Protein AF-A0A0B2SSK8-F1 (afdb_monomer)

Mean predicted aligned error: 6.5 Å

Foldseek 3Di:
DDDPDDDDQDADDDDDDAQDKAKEKEFDQDQAKKKKFKPPFWWFFFDFAADDDDPVCVVVTDPDDTDTDGMDIHHNRRGMTMIITGRNDRDDMFMFIQDPNDTGGDDWDDDPRHTYD

Organism: Glycine soja (NCBI:txid3848)

Sequence (117 aa):
KPLIGSPRTETSVVNGTYKGFMEIMLQNNDTKMHTYHMSGYAFVVVRMDFGDWSENSRGTYNKWDGIARTTAQVYFYLRYVWLLLNTKIIETFMLSKMSNASLEPQFCSYHRSIIFC

Structure (mmCIF, N/CA/C/O backbone):
data_AF-A0A0B2SSK8-F1
#
_entry.id   AF-A0A0B2SSK8-F1
#
loop_
_atom_site.group_PDB
_atom_site.id
_atom_site.type_symbol
_atom_site.label_atom_id
_atom_site.label_alt_id
_atom_site.label_comp_id
_atom_site.label_asym_id
_atom_site.label_entity_id
_atom_site.label_seq_id
_atom_site.pdbx_PDB_ins_code
_atom_site.Cartn_x
_atom_site.Cartn_y
_atom_site.Cartn_z
_atom_site.occupancy
_atom_site.B_iso_or_equiv
_atom_site.auth_seq_id
_atom_site.auth_comp_id
_atom_site.auth_asym_id
_atom_site.auth_atom_id
_atom_site.pdbx_PDB_model_num
ATOM 1 N N . LYS A 1 1 ? -8.567 20.196 3.068 1.00 33.97 1 LYS A N 1
ATOM 2 C CA . LYS A 1 1 ? -7.885 21.431 2.602 1.00 33.97 1 LYS A CA 1
ATOM 3 C C . LYS A 1 1 ? -6.404 21.252 2.916 1.00 33.97 1 LYS A C 1
ATOM 5 O O . LYS A 1 1 ? -6.148 20.865 4.050 1.00 33.97 1 LYS A O 1
ATOM 10 N N . PRO A 1 2 ? -5.470 21.430 1.967 1.00 45.97 2 PRO A N 1
ATOM 11 C CA . PRO A 1 2 ? -4.043 21.346 2.275 1.00 45.97 2 PRO A CA 1
ATOM 12 C C . PRO A 1 2 ? -3.705 22.363 3.366 1.00 45.97 2 PRO A C 1
ATOM 14 O O . PRO A 1 2 ? -4.171 23.503 3.295 1.00 45.97 2 PRO A O 1
ATOM 17 N N . LEU A 1 3 ? -2.959 21.947 4.386 1.00 60.03 3 LEU A N 1
ATOM 18 C CA . LEU A 1 3 ? -2.454 22.874 5.393 1.00 60.03 3 LEU A CA 1
ATOM 19 C C . LEU A 1 3 ? -1.388 23.749 4.722 1.00 60.03 3 LEU A C 1
ATOM 21 O O . LEU A 1 3 ? -0.472 23.235 4.084 1.00 60.03 3 LEU A O 1
ATOM 25 N N . ILE A 1 4 ? -1.532 25.070 4.817 1.00 49.94 4 ILE A N 1
ATOM 26 C CA . ILE A 1 4 ? -0.525 26.011 4.320 1.00 49.94 4 ILE A CA 1
ATOM 27 C C . ILE A 1 4 ? 0.608 26.023 5.351 1.00 49.94 4 ILE A C 1
ATOM 29 O O . ILE A 1 4 ? 0.439 26.555 6.446 1.00 49.94 4 ILE A O 1
ATOM 33 N N . GLY A 1 5 ? 1.739 25.392 5.033 1.00 64.50 5 GLY A N 1
ATOM 34 C CA . GLY A 1 5 ? 2.905 25.335 5.915 1.00 64.50 5 GLY A CA 1
ATOM 35 C C . GLY A 1 5 ? 3.919 24.264 5.515 1.00 64.50 5 GLY A C 1
ATOM 36 O O . GLY A 1 5 ? 3.680 23.477 4.601 1.00 64.50 5 GLY A O 1
ATOM 37 N N . SER A 1 6 ? 5.060 24.239 6.212 1.00 52.06 6 SER A N 1
ATOM 38 C CA . SER A 1 6 ? 6.037 23.146 6.100 1.00 52.06 6 SER A CA 1
ATOM 39 C C . SER A 1 6 ? 5.354 21.804 6.395 1.00 52.06 6 SER A C 1
ATOM 41 O O . SER A 1 6 ? 4.529 21.772 7.312 1.00 52.06 6 SER A O 1
ATOM 43 N N . PRO A 1 7 ? 5.695 20.707 5.690 1.00 55.91 7 PRO A N 1
ATOM 44 C CA . PRO A 1 7 ? 5.210 19.372 6.028 1.00 55.91 7 PRO A CA 1
ATOM 45 C C . PRO A 1 7 ? 5.419 19.089 7.520 1.00 55.91 7 PRO A C 1
ATOM 47 O O . PRO A 1 7 ? 6.508 19.325 8.047 1.00 55.91 7 PRO A O 1
ATOM 50 N N . ARG A 1 8 ? 4.365 18.637 8.205 1.00 56.75 8 ARG A N 1
ATOM 51 C CA . ARG A 1 8 ? 4.393 18.285 9.629 1.00 56.75 8 ARG A CA 1
ATOM 52 C C . ARG A 1 8 ? 4.071 16.814 9.801 1.00 56.75 8 ARG A C 1
ATOM 54 O O . ARG A 1 8 ? 3.175 16.298 9.138 1.00 56.75 8 ARG A O 1
ATOM 61 N N . THR A 1 9 ? 4.767 16.174 10.733 1.00 60.62 9 THR A N 1
ATOM 62 C CA . THR A 1 9 ? 4.468 14.809 11.162 1.00 60.62 9 THR A CA 1
ATOM 63 C C . THR A 1 9 ? 3.271 14.818 12.128 1.00 60.62 9 THR A C 1
ATOM 65 O O . THR A 1 9 ? 3.435 14.816 13.340 1.00 60.62 9 THR A O 1
ATOM 68 N N . GLU A 1 10 ? 2.055 14.890 11.592 1.00 62.16 10 GLU A N 1
ATOM 69 C CA . GLU A 1 10 ? 0.772 14.670 12.280 1.00 62.16 10 GLU A CA 1
ATOM 70 C C . GLU A 1 10 ? 0.128 13.271 12.014 1.00 62.16 10 GLU A C 1
ATOM 72 O O . GLU A 1 10 ? 0.798 12.273 11.780 1.00 62.16 10 GLU A O 1
ATOM 77 N N . THR A 1 11 ? -1.190 13.114 12.098 1.00 66.50 11 THR A N 1
ATOM 78 C CA . THR A 1 11 ? -1.881 11.867 11.710 1.00 66.50 11 THR A CA 1
ATOM 79 C C . THR A 1 11 ? -2.986 12.231 10.737 1.00 66.50 11 THR A C 1
ATOM 81 O O . THR A 1 11 ? -3.792 13.113 11.029 1.00 66.50 11 THR A O 1
ATOM 84 N N . SER A 1 12 ? -3.010 11.595 9.563 1.00 68.12 12 SER A N 1
ATOM 85 C CA . SER A 1 12 ? -4.067 11.847 8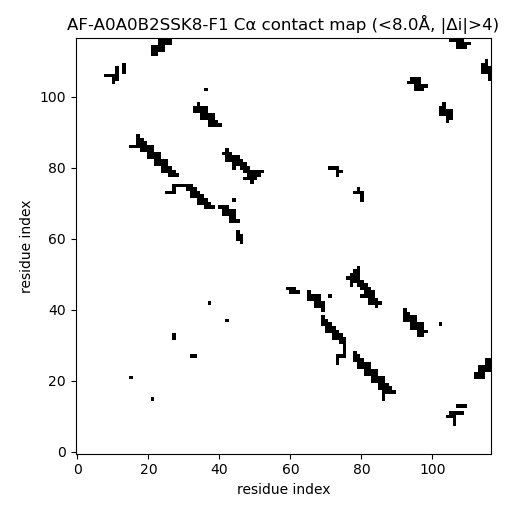.582 1.00 68.12 12 SER A CA 1
ATOM 86 C C . SER A 1 12 ? -5.318 11.052 8.941 1.00 68.12 12 SER A C 1
ATOM 88 O O . SER A 1 12 ? -5.257 9.835 9.102 1.00 68.12 12 SER A O 1
ATOM 90 N N . VAL A 1 13 ? -6.454 11.741 9.053 1.00 73.94 13 VAL A N 1
ATOM 91 C CA . VAL A 1 13 ? -7.767 11.122 9.262 1.00 73.94 13 VAL A CA 1
ATOM 92 C C . VAL A 1 13 ? -8.568 11.265 7.975 1.00 73.94 13 VAL A C 1
ATOM 94 O O . VAL A 1 13 ? -8.839 12.378 7.519 1.00 73.94 13 VAL A O 1
ATOM 97 N N . VAL A 1 14 ? -8.943 10.131 7.383 1.00 75.38 14 VAL A N 1
ATOM 98 C CA . VAL A 1 14 ? -9.730 10.074 6.149 1.00 75.38 14 VAL A CA 1
ATOM 99 C C . VAL A 1 14 ? -11.081 9.437 6.449 1.00 75.38 14 VAL A C 1
ATOM 101 O O . VAL A 1 14 ? -11.149 8.319 6.953 1.00 75.38 14 VAL A O 1
ATOM 104 N N . ASN A 1 15 ? -12.161 10.145 6.120 1.00 75.06 15 ASN A N 1
ATOM 105 C CA . ASN A 1 15 ? -13.515 9.620 6.275 1.00 75.06 15 ASN A CA 1
ATOM 106 C C . ASN A 1 15 ? -13.809 8.586 5.179 1.00 75.06 15 ASN A C 1
ATOM 108 O O . ASN A 1 15 ? -13.635 8.875 3.995 1.00 75.06 15 ASN A O 1
ATOM 112 N N . GLY A 1 16 ? -14.290 7.407 5.573 1.00 72.44 16 GLY A N 1
ATOM 113 C CA . GLY A 1 16 ? -14.729 6.349 4.662 1.00 72.44 16 GLY A CA 1
ATOM 114 C C . GLY A 1 16 ? -16.252 6.222 4.596 1.00 72.44 16 GLY A C 1
ATOM 115 O O . GLY A 1 16 ? -16.968 6.603 5.521 1.00 72.44 16 GLY A O 1
ATOM 116 N N . THR A 1 17 ? -16.762 5.653 3.504 1.00 76.75 17 THR A N 1
ATOM 117 C CA . THR A 1 17 ? -18.177 5.268 3.387 1.00 76.75 17 THR A CA 1
ATOM 118 C C . THR A 1 17 ? -18.378 3.864 3.952 1.00 76.75 17 THR A C 1
ATOM 120 O O . THR A 1 17 ? -17.603 2.966 3.635 1.00 76.75 17 THR A O 1
ATOM 123 N N . TYR A 1 18 ? -19.409 3.644 4.770 1.00 79.31 18 TYR A N 1
ATOM 124 C CA . TYR A 1 18 ? -19.735 2.315 5.304 1.00 79.31 18 TYR A CA 1
ATOM 125 C C . TYR A 1 18 ? -20.122 1.330 4.189 1.00 79.31 18 TYR A C 1
ATOM 127 O O . TYR A 1 18 ? -20.881 1.686 3.289 1.00 79.31 18 TYR A O 1
ATOM 135 N N . LYS A 1 19 ? -19.624 0.087 4.268 1.00 79.62 19 LYS A N 1
ATOM 136 C CA . LYS A 1 19 ? -19.782 -0.977 3.255 1.00 79.62 19 LYS A CA 1
ATOM 137 C C . LYS A 1 19 ? -19.349 -0.550 1.846 1.00 79.62 19 LYS A C 1
ATOM 139 O O . LYS A 1 19 ? -19.927 -0.984 0.852 1.00 79.62 19 LYS A O 1
ATOM 144 N N . GLY A 1 20 ? -18.337 0.304 1.773 1.00 82.25 20 GLY A N 1
ATOM 145 C CA . GLY A 1 20 ? -17.731 0.759 0.532 1.00 82.25 20 GLY A CA 1
ATOM 146 C C . GLY A 1 20 ? -16.400 0.073 0.239 1.00 82.25 20 GLY A C 1
ATOM 147 O O . GLY A 1 20 ? -15.938 -0.823 0.952 1.00 82.25 20 GLY A O 1
ATOM 148 N N . PHE A 1 21 ? -15.767 0.548 -0.826 1.00 83.88 21 PHE A N 1
ATOM 149 C CA . PHE A 1 21 ? -14.368 0.276 -1.109 1.00 83.88 21 PHE A CA 1
ATOM 150 C C . PHE A 1 21 ? -13.601 1.590 -1.101 1.00 83.88 21 PHE A C 1
ATOM 152 O O . PHE A 1 21 ? -14.074 2.590 -1.640 1.00 83.88 21 PHE A O 1
ATOM 159 N N . MET A 1 22 ? -12.422 1.576 -0.492 1.00 86.81 22 MET A N 1
ATOM 160 C CA . MET A 1 22 ? -11.469 2.673 -0.577 1.00 86.81 22 MET A CA 1
ATOM 161 C C . MET A 1 22 ? -10.248 2.212 -1.348 1.00 86.81 22 MET A C 1
ATOM 163 O O . MET A 1 22 ? -9.681 1.152 -1.074 1.00 86.81 22 MET A O 1
ATOM 167 N N . GLU A 1 23 ? -9.856 3.032 -2.309 1.00 89.25 23 GLU A N 1
ATOM 168 C CA . GLU A 1 23 ? -8.652 2.839 -3.099 1.00 89.25 23 GLU A CA 1
ATOM 169 C C . GLU A 1 23 ? -7.513 3.578 -2.402 1.00 89.25 23 GLU A C 1
ATOM 171 O O . GLU A 1 23 ? -7.608 4.781 -2.151 1.00 89.25 23 GLU A O 1
ATOM 176 N N . ILE A 1 24 ? -6.456 2.850 -2.057 1.00 90.31 24 ILE A N 1
ATOM 177 C CA . ILE A 1 24 ? -5.257 3.399 -1.429 1.00 90.31 24 ILE A CA 1
ATOM 178 C C . ILE A 1 24 ? -4.084 3.146 -2.370 1.00 90.31 24 ILE A C 1
ATOM 180 O O . ILE A 1 24 ? -3.805 2.006 -2.741 1.00 90.31 24 ILE A O 1
ATOM 184 N N . MET A 1 25 ? -3.386 4.211 -2.738 1.00 91.50 25 MET A N 1
ATOM 185 C CA . MET A 1 25 ? -2.153 4.154 -3.502 1.00 91.50 25 MET A CA 1
ATOM 186 C C . MET A 1 25 ? -0.985 4.411 -2.563 1.00 91.50 25 MET A C 1
ATOM 188 O O . MET A 1 25 ? -0.972 5.431 -1.886 1.00 91.50 25 MET A O 1
ATOM 192 N N . LEU A 1 26 ? -0.028 3.488 -2.533 1.00 92.12 26 LEU A N 1
ATOM 193 C CA . LEU A 1 26 ? 1.235 3.646 -1.821 1.00 92.12 26 LEU A CA 1
ATOM 194 C C . LEU A 1 26 ? 2.329 3.928 -2.844 1.00 92.12 26 LEU A C 1
ATOM 196 O O . LEU A 1 26 ? 2.636 3.053 -3.655 1.00 92.12 26 LEU A O 1
ATOM 200 N N . GLN A 1 27 ? 2.916 5.117 -2.809 1.00 89.56 27 GLN A N 1
ATOM 201 C CA . GLN A 1 27 ? 3.991 5.527 -3.701 1.00 89.56 27 GLN A CA 1
ATOM 202 C C . GLN A 1 27 ? 5.334 5.543 -2.970 1.00 89.56 27 GLN A C 1
ATOM 204 O O . GLN A 1 27 ? 5.479 6.068 -1.868 1.00 89.56 27 GLN A O 1
ATOM 209 N N . ASN A 1 28 ? 6.354 4.990 -3.618 1.00 89.31 28 ASN A N 1
ATOM 210 C CA . ASN A 1 28 ? 7.725 5.019 -3.144 1.00 89.31 28 ASN A CA 1
ATOM 211 C C . ASN A 1 28 ? 8.617 5.764 -4.144 1.00 89.31 28 ASN A C 1
ATOM 213 O O . ASN A 1 28 ? 8.890 5.281 -5.243 1.00 89.31 28 ASN A O 1
ATOM 217 N N . ASN A 1 29 ? 9.087 6.943 -3.734 1.00 86.44 29 ASN A N 1
ATOM 218 C CA . ASN A 1 29 ? 10.046 7.750 -4.491 1.00 86.44 29 ASN A CA 1
ATOM 219 C C . ASN A 1 29 ? 11.481 7.646 -3.948 1.00 86.44 29 ASN A C 1
ATOM 221 O O . ASN A 1 29 ? 12.372 8.311 -4.473 1.00 86.44 29 ASN A O 1
ATOM 225 N N . ASP A 1 30 ? 11.703 6.830 -2.917 1.00 87.38 30 ASP A N 1
ATOM 226 C CA . ASP A 1 30 ? 13.010 6.574 -2.322 1.00 87.38 30 ASP A CA 1
ATOM 227 C C . ASP A 1 30 ? 13.652 5.323 -2.939 1.00 87.38 30 ASP A C 1
ATOM 229 O O . AS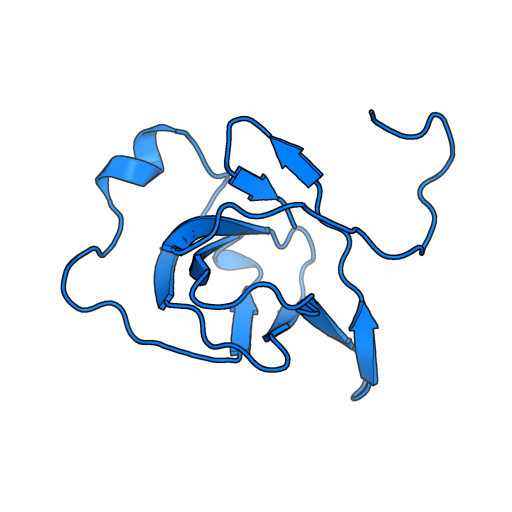P A 1 30 ? 12.984 4.418 -3.423 1.00 87.38 30 ASP A O 1
ATOM 233 N N . THR A 1 31 ? 14.973 5.245 -2.870 1.00 88.81 31 THR A N 1
ATOM 234 C CA . THR A 1 31 ? 15.811 4.146 -3.372 1.00 88.81 31 THR A CA 1
ATOM 235 C C . THR A 1 31 ? 15.667 2.837 -2.590 1.00 88.81 31 THR A C 1
ATOM 237 O O . THR A 1 31 ? 16.111 1.783 -3.050 1.00 88.81 31 THR A O 1
ATOM 240 N N . LYS A 1 32 ? 15.052 2.877 -1.404 1.00 89.81 32 LYS A N 1
ATOM 241 C CA . LYS A 1 32 ? 14.881 1.724 -0.511 1.00 89.81 32 LYS A CA 1
ATOM 242 C C . LYS A 1 32 ? 13.448 1.220 -0.535 1.00 89.81 32 LYS A C 1
ATOM 244 O O . LYS A 1 32 ? 12.510 1.985 -0.707 1.00 89.81 32 LYS A O 1
ATOM 249 N N . MET A 1 33 ? 13.266 -0.077 -0.298 1.00 91.50 33 MET A N 1
ATOM 250 C CA . MET A 1 33 ? 11.935 -0.657 -0.122 1.00 91.50 33 MET A CA 1
ATOM 251 C C . MET A 1 33 ? 11.243 -0.050 1.106 1.00 91.50 33 MET A C 1
ATOM 253 O O . MET A 1 33 ? 11.849 0.099 2.169 1.00 91.50 33 MET A O 1
ATOM 257 N N . HIS A 1 34 ? 9.956 0.248 0.976 1.00 92.00 34 HIS A N 1
ATOM 258 C CA . HIS A 1 34 ? 9.105 0.638 2.094 1.00 92.00 34 HIS A CA 1
ATOM 259 C C . HIS A 1 34 ? 8.108 -0.471 2.407 1.00 92.00 34 HIS A C 1
ATOM 261 O O . HIS A 1 34 ? 7.555 -1.083 1.497 1.00 92.00 34 HIS A O 1
ATOM 267 N N . THR A 1 35 ? 7.890 -0.738 3.693 1.00 93.69 35 THR A N 1
ATOM 268 C CA . THR A 1 35 ? 6.894 -1.712 4.154 1.00 93.69 35 THR A CA 1
ATOM 269 C C . THR A 1 35 ? 5.792 -0.965 4.878 1.00 93.69 35 THR A C 1
ATOM 271 O O . THR A 1 35 ? 6.082 -0.147 5.744 1.00 93.69 35 THR A O 1
ATOM 274 N N . TYR A 1 36 ? 4.545 -1.254 4.538 1.00 93.88 36 TYR A N 1
ATOM 275 C CA . TYR A 1 36 ? 3.370 -0.656 5.152 1.00 93.88 36 TYR A CA 1
ATOM 276 C C . TYR A 1 36 ? 2.537 -1.739 5.823 1.00 93.88 36 TYR A C 1
ATOM 278 O O . TYR A 1 36 ? 2.406 -2.841 5.285 1.00 93.88 36 TYR A O 1
ATOM 286 N N . HIS A 1 37 ? 1.982 -1.424 6.988 1.00 92.81 37 HIS A N 1
ATOM 287 C CA . HIS A 1 37 ? 1.119 -2.296 7.770 1.00 92.81 37 HIS A CA 1
ATOM 288 C C . HIS A 1 37 ? -0.216 -1.611 8.048 1.00 92.81 37 HIS A C 1
ATOM 290 O O . HIS A 1 37 ? -0.255 -0.427 8.388 1.00 92.81 37 HIS A O 1
ATOM 296 N N . MET A 1 38 ? -1.300 -2.366 7.907 1.00 90.44 38 MET A N 1
ATOM 297 C CA . MET A 1 38 ? -2.646 -1.924 8.237 1.00 90.44 38 MET A CA 1
ATOM 298 C C . MET A 1 38 ? -3.110 -2.605 9.522 1.00 90.44 38 MET A C 1
ATOM 300 O O . MET A 1 38 ? -3.304 -3.820 9.560 1.00 90.44 38 MET A O 1
ATOM 304 N N . SER A 1 39 ? -3.302 -1.812 10.573 1.00 87.62 39 SER A N 1
ATOM 305 C CA . SER A 1 39 ? -3.735 -2.311 11.878 1.00 87.62 39 SER A CA 1
ATOM 306 C C . SER A 1 39 ? -5.242 -2.572 11.891 1.00 87.62 39 SER A C 1
ATOM 308 O O . SER A 1 39 ? -6.032 -1.688 11.562 1.00 87.62 39 SER A O 1
ATOM 310 N N . GLY A 1 40 ? -5.644 -3.782 12.290 1.00 86.12 40 GLY A N 1
ATOM 311 C CA . GLY A 1 40 ? -7.052 -4.169 12.476 1.00 86.12 40 GLY A CA 1
ATOM 312 C C . GLY A 1 40 ? -7.829 -4.492 11.194 1.00 86.12 40 GLY A C 1
ATOM 313 O O . GLY A 1 40 ? -8.970 -4.936 11.278 1.00 86.12 40 GLY A O 1
ATOM 314 N N . TYR A 1 41 ? -7.223 -4.320 10.015 1.00 87.19 41 TYR A N 1
ATOM 315 C CA . TYR A 1 41 ? -7.860 -4.580 8.724 1.00 87.19 41 TYR A CA 1
ATOM 316 C C . TYR A 1 41 ? -6.910 -5.274 7.754 1.00 87.19 41 TYR A C 1
ATOM 318 O O . TYR A 1 41 ? -5.692 -5.124 7.821 1.00 87.19 41 TYR A O 1
ATOM 326 N N . ALA A 1 42 ? -7.498 -6.003 6.809 1.00 90.19 42 ALA A N 1
ATOM 327 C CA . ALA A 1 42 ? -6.804 -6.489 5.631 1.00 90.19 42 ALA A CA 1
ATOM 328 C C . ALA A 1 42 ? -7.275 -5.715 4.397 1.00 90.19 42 ALA A C 1
ATOM 330 O O . ALA A 1 42 ? -8.447 -5.357 4.270 1.00 90.19 42 ALA A O 1
ATOM 331 N N . PHE A 1 43 ? -6.358 -5.507 3.467 1.00 91.75 43 PHE A N 1
ATOM 332 C CA . PHE A 1 43 ? -6.607 -4.926 2.159 1.00 91.75 43 PHE A CA 1
ATOM 333 C C . PHE A 1 43 ? -6.294 -5.949 1.075 1.00 91.75 43 PHE A C 1
ATOM 335 O O . PHE A 1 43 ? -5.524 -6.884 1.279 1.00 91.75 43 PHE A O 1
ATOM 342 N N . VAL A 1 44 ? -6.856 -5.754 -0.107 1.00 93.25 44 VAL A N 1
ATOM 343 C CA . VAL A 1 44 ? -6.558 -6.565 -1.284 1.00 93.25 44 VAL A CA 1
ATOM 344 C C . VAL A 1 44 ? -5.542 -5.827 -2.144 1.00 93.25 44 VAL A C 1
ATOM 346 O O . VAL A 1 44 ? -5.760 -4.672 -2.500 1.00 93.25 44 VAL A O 1
ATOM 349 N N . VAL A 1 45 ? -4.428 -6.473 -2.487 1.00 93.69 45 VAL A N 1
ATOM 350 C CA . VAL A 1 45 ? -3.479 -5.906 -3.458 1.00 93.69 45 VAL A CA 1
ATOM 351 C C . VAL A 1 45 ? -4.051 -6.115 -4.856 1.00 93.69 45 VAL A C 1
ATOM 353 O O . VAL A 1 45 ? -4.188 -7.256 -5.292 1.00 93.69 45 VAL A O 1
ATOM 356 N N . VAL A 1 46 ? -4.376 -5.029 -5.560 1.00 93.81 46 VAL A N 1
ATOM 357 C CA . VAL A 1 46 ? -4.999 -5.112 -6.894 1.00 93.81 46 VAL A CA 1
ATOM 358 C C . VAL A 1 46 ? -4.018 -4.856 -8.034 1.00 93.81 46 VAL A C 1
ATOM 360 O O . VAL A 1 46 ? -4.261 -5.299 -9.157 1.00 93.81 46 VAL A O 1
ATOM 363 N N . ARG A 1 47 ? -2.904 -4.161 -7.768 1.00 91.62 47 ARG A N 1
ATOM 364 C CA . ARG A 1 47 ? -1.834 -3.914 -8.747 1.00 91.62 47 ARG A CA 1
ATOM 365 C C . ARG A 1 47 ? -0.534 -3.500 -8.060 1.00 91.62 47 ARG A C 1
ATOM 367 O O . ARG A 1 47 ? -0.554 -2.800 -7.051 1.00 91.62 47 ARG A O 1
ATOM 374 N N . MET A 1 48 ? 0.586 -3.886 -8.657 1.00 91.12 48 MET A N 1
ATOM 375 C CA . MET A 1 48 ? 1.907 -3.298 -8.434 1.00 91.12 48 MET A CA 1
ATOM 376 C C . MET A 1 48 ? 2.517 -3.079 -9.813 1.00 91.12 48 MET A C 1
ATOM 378 O O . MET A 1 48 ? 2.420 -3.988 -10.640 1.00 91.12 48 MET A O 1
ATOM 382 N N . ASP A 1 49 ? 3.063 -1.901 -10.101 1.00 90.81 49 ASP A N 1
ATOM 383 C CA . ASP A 1 49 ? 3.541 -1.616 -11.455 1.00 90.81 49 ASP A CA 1
ATOM 384 C C . ASP A 1 49 ? 4.481 -0.425 -11.525 1.00 90.81 49 ASP A C 1
ATOM 386 O O . ASP A 1 49 ? 4.281 0.537 -10.802 1.00 90.81 49 ASP A O 1
ATOM 390 N N . PHE A 1 50 ? 5.422 -0.475 -12.461 1.00 89.00 50 PHE A N 1
ATOM 391 C CA . PHE A 1 50 ? 6.463 0.521 -12.676 1.00 89.00 50 PHE A CA 1
ATOM 392 C C . PHE A 1 50 ? 5.908 1.882 -13.130 1.00 89.00 50 PHE A C 1
ATOM 394 O O . PHE A 1 50 ? 4.860 1.981 -13.769 1.00 89.00 50 PHE A O 1
ATOM 401 N N . GLY A 1 51 ? 6.697 2.934 -12.893 1.00 84.62 51 GLY A N 1
ATOM 402 C CA . GLY A 1 51 ? 6.379 4.294 -13.335 1.00 84.62 51 GLY A CA 1
ATOM 403 C C . GLY A 1 51 ? 5.370 4.997 -12.431 1.00 84.62 51 GLY A C 1
ATOM 404 O O . GLY A 1 51 ? 5.161 4.599 -11.289 1.00 84.62 51 GLY A O 1
ATOM 405 N N . ASP A 1 52 ? 4.782 6.082 -12.924 1.00 83.44 52 ASP A N 1
ATOM 406 C CA . ASP A 1 52 ? 3.790 6.840 -12.167 1.00 83.44 52 ASP A CA 1
ATOM 407 C C . ASP A 1 52 ? 2.381 6.343 -12.483 1.00 83.44 52 ASP A C 1
ATOM 409 O O . ASP A 1 52 ? 2.047 6.006 -13.624 1.00 83.44 52 ASP A O 1
ATOM 413 N N . TRP A 1 53 ? 1.532 6.311 -11.460 1.00 84.81 53 TRP A N 1
ATOM 414 C CA . TRP A 1 53 ? 0.138 5.943 -11.644 1.00 84.81 53 TRP A CA 1
ATOM 415 C C . TRP A 1 53 ? -0.579 6.944 -12.558 1.00 84.81 53 TRP A C 1
ATOM 417 O O . TRP A 1 53 ? -0.462 8.161 -12.408 1.00 84.81 53 TRP A O 1
ATOM 427 N N . SER A 1 54 ? -1.386 6.413 -13.474 1.00 85.88 54 SER A N 1
ATOM 428 C CA . SER A 1 54 ? -2.338 7.184 -14.276 1.00 85.88 54 SER A CA 1
ATOM 429 C C . SER A 1 54 ? -3.735 6.573 -14.203 1.00 85.88 54 SER A C 1
ATOM 431 O O . SER A 1 54 ? -3.885 5.384 -13.919 1.00 85.88 54 SER A O 1
ATOM 433 N N . GLU A 1 55 ? -4.759 7.358 -14.536 1.00 84.25 55 GLU A N 1
ATOM 434 C CA . GLU A 1 55 ? -6.165 6.925 -14.577 1.00 84.25 55 GLU A CA 1
ATOM 435 C C . GLU A 1 55 ? -6.370 5.639 -15.410 1.00 84.25 55 GLU A C 1
ATOM 437 O O . GLU A 1 55 ? -7.137 4.753 -15.031 1.00 84.25 55 GLU A O 1
ATOM 442 N N . ASN A 1 56 ? -5.598 5.475 -16.491 1.00 87.62 56 ASN A N 1
ATOM 443 C CA . ASN A 1 56 ? -5.632 4.298 -17.367 1.00 87.62 56 ASN A CA 1
ATOM 444 C C . ASN A 1 56 ? -5.252 2.991 -16.644 1.00 87.62 56 ASN A C 1
ATOM 446 O O . ASN A 1 56 ? -5.696 1.911 -17.039 1.00 87.62 56 ASN A O 1
ATOM 450 N N . SER A 1 57 ? -4.484 3.074 -15.554 1.00 85.56 57 SER A N 1
ATOM 451 C CA . SER A 1 57 ? -4.047 1.911 -14.767 1.00 85.56 57 SER A CA 1
ATOM 452 C C . SER A 1 57 ? -5.235 1.155 -14.162 1.00 85.56 57 SER A C 1
ATOM 454 O O . SER A 1 57 ? -5.156 -0.064 -13.992 1.00 85.56 57 SER A O 1
ATOM 456 N N . ARG A 1 58 ? -6.370 1.837 -13.925 1.00 85.81 58 ARG A N 1
ATOM 457 C CA . ARG A 1 58 ? -7.611 1.241 -13.393 1.00 85.81 58 ARG A CA 1
ATOM 458 C C . ARG A 1 58 ? -8.184 0.120 -14.257 1.00 85.81 58 ARG A C 1
ATOM 460 O O . ARG A 1 58 ? -8.842 -0.786 -13.739 1.00 85.81 58 ARG A O 1
ATOM 467 N N . GLY A 1 59 ? -7.922 0.148 -15.564 1.00 86.62 59 GLY A N 1
ATOM 468 C CA . GLY A 1 59 ? -8.337 -0.909 -16.489 1.00 86.62 59 GLY A CA 1
ATOM 469 C C . GLY A 1 59 ? -7.615 -2.241 -16.264 1.00 86.62 59 GLY A C 1
ATOM 470 O O . GLY A 1 59 ? -8.084 -3.275 -16.724 1.00 86.62 59 GLY A O 1
ATOM 471 N N . THR A 1 60 ? -6.497 -2.227 -15.535 1.00 87.94 60 THR A N 1
ATOM 472 C CA . THR A 1 60 ? -5.568 -3.361 -15.426 1.00 87.94 60 THR A CA 1
ATOM 473 C C . THR A 1 60 ? -5.506 -3.984 -14.029 1.00 87.94 60 THR A C 1
ATOM 475 O O . THR A 1 60 ? -4.626 -4.799 -13.740 1.00 87.94 60 THR A O 1
ATOM 478 N N . TYR A 1 61 ? -6.420 -3.585 -13.144 1.00 90.31 61 TYR A N 1
ATOM 479 C CA . TYR A 1 61 ? -6.493 -4.110 -11.785 1.00 90.31 61 TYR A CA 1
ATOM 480 C C . TYR A 1 61 ? -6.993 -5.537 -11.750 1.00 90.31 61 TYR A C 1
ATOM 482 O O . TYR A 1 61 ? -7.944 -5.903 -12.444 1.00 90.31 61 TYR A O 1
ATOM 490 N N . ASN A 1 62 ? -6.397 -6.311 -10.852 1.00 89.62 62 ASN A N 1
ATOM 491 C CA .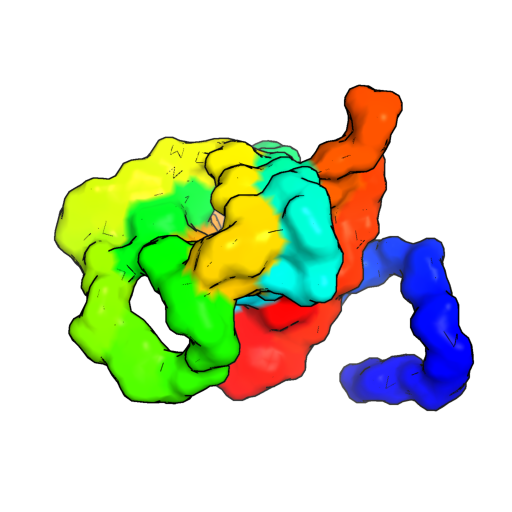 ASN A 1 62 ? -6.935 -7.597 -10.486 1.00 89.62 62 ASN A CA 1
ATOM 492 C C . ASN A 1 62 ? -8.217 -7.409 -9.658 1.00 89.62 62 ASN A C 1
ATOM 494 O O . ASN A 1 62 ? -8.172 -6.951 -8.516 1.00 89.62 62 ASN A O 1
ATOM 498 N N . LYS A 1 63 ? -9.358 -7.763 -10.255 1.00 85.25 63 LYS A N 1
ATOM 499 C CA . LYS A 1 63 ? -10.695 -7.676 -9.645 1.00 85.25 63 LYS A CA 1
ATOM 500 C C . LYS A 1 63 ? -11.280 -9.040 -9.268 1.00 85.25 63 LYS A C 1
ATOM 502 O O . LYS A 1 63 ? -12.374 -9.076 -8.714 1.00 85.25 63 LYS A O 1
ATOM 507 N N . TRP A 1 64 ? -10.596 -10.135 -9.596 1.00 85.62 64 TRP A N 1
ATOM 508 C CA . TRP A 1 64 ? -11.170 -11.481 -9.534 1.00 85.62 64 TRP A CA 1
ATOM 509 C C . TRP A 1 64 ? -10.554 -12.331 -8.429 1.00 85.62 64 TRP A C 1
ATOM 511 O O . TRP A 1 64 ? -11.287 -12.905 -7.630 1.00 85.62 64 TRP A O 1
ATOM 521 N N . ASP A 1 65 ? -9.226 -12.379 -8.348 1.00 89.38 65 ASP A N 1
ATOM 522 C CA . ASP A 1 65 ? -8.488 -13.270 -7.446 1.00 89.38 65 ASP A CA 1
ATOM 523 C C . ASP A 1 65 ? -7.467 -12.514 -6.581 1.00 89.38 65 ASP A C 1
ATOM 525 O O . ASP A 1 65 ? -6.434 -13.043 -6.168 1.00 89.38 65 ASP A O 1
ATOM 529 N N . GLY A 1 66 ? -7.771 -11.252 -6.271 1.00 86.19 66 GLY A N 1
ATOM 530 C CA . GLY A 1 66 ? -6.953 -10.437 -5.383 1.00 86.19 66 GLY A CA 1
ATOM 531 C C . GLY A 1 66 ? -6.818 -11.058 -3.985 1.00 86.19 66 GLY A C 1
ATOM 532 O O . GLY A 1 66 ? -7.801 -11.434 -3.346 1.00 86.19 66 GLY A O 1
ATOM 533 N N . ILE A 1 67 ? -5.586 -11.116 -3.478 1.00 88.69 67 ILE A N 1
ATOM 534 C CA . ILE A 1 67 ? -5.272 -11.709 -2.172 1.00 88.69 67 ILE A CA 1
ATOM 535 C C . ILE A 1 67 ? -5.347 -10.640 -1.079 1.00 88.69 67 ILE A C 1
ATOM 537 O O . ILE A 1 67 ? -4.699 -9.593 -1.176 1.00 88.69 67 ILE A O 1
ATOM 541 N N . ALA A 1 68 ? -6.093 -10.934 -0.011 1.00 91.94 68 ALA A N 1
ATOM 542 C CA . ALA A 1 68 ? -6.146 -10.098 1.182 1.00 91.94 68 ALA A CA 1
ATOM 543 C C . ALA A 1 68 ? -4.851 -10.219 2.009 1.00 91.94 68 ALA A C 1
ATOM 545 O O . ALA A 1 68 ? -4.385 -11.321 2.300 1.00 91.94 68 ALA A O 1
ATOM 546 N N . ARG A 1 69 ? -4.271 -9.084 2.398 1.00 94.31 69 ARG A N 1
ATOM 547 C CA . ARG A 1 69 ? -3.042 -8.963 3.193 1.00 94.31 69 ARG A CA 1
ATOM 548 C C . ARG A 1 69 ? -3.179 -7.840 4.217 1.00 94.31 69 ARG A C 1
ATOM 550 O O . ARG A 1 69 ? -4.004 -6.948 4.066 1.00 94.31 69 ARG A O 1
ATOM 557 N N . THR A 1 70 ? -2.342 -7.867 5.244 1.00 93.12 70 THR A N 1
ATOM 558 C CA . THR A 1 70 ? -2.218 -6.784 6.238 1.00 93.12 70 THR A CA 1
ATOM 559 C C . THR A 1 70 ? -0.928 -5.985 6.062 1.00 93.12 70 THR A C 1
ATOM 561 O O . THR A 1 70 ? -0.759 -4.934 6.677 1.00 93.12 70 THR A O 1
ATOM 564 N N . THR A 1 71 ? -0.009 -6.465 5.218 1.00 94.00 71 THR A N 1
ATOM 565 C CA . THR A 1 71 ? 1.267 -5.817 4.906 1.00 94.00 71 THR A CA 1
ATOM 566 C C . THR A 1 71 ? 1.522 -5.760 3.404 1.00 94.00 71 THR A C 1
ATOM 568 O O . THR A 1 71 ? 1.195 -6.686 2.656 1.00 94.00 71 THR A O 1
ATOM 571 N N . ALA A 1 72 ? 2.090 -4.643 2.954 1.00 94.38 72 ALA A N 1
ATOM 572 C CA . ALA A 1 72 ? 2.480 -4.416 1.568 1.00 94.38 72 ALA A CA 1
ATOM 573 C C . ALA A 1 72 ? 3.889 -3.833 1.519 1.00 94.38 72 ALA A C 1
ATOM 575 O O . ALA A 1 72 ? 4.237 -2.949 2.301 1.00 94.38 72 ALA A O 1
ATOM 576 N N . GLN A 1 73 ? 4.690 -4.330 0.584 1.00 93.88 73 GLN A N 1
ATOM 577 C CA . GLN A 1 73 ? 6.034 -3.834 0.323 1.00 93.88 73 GLN A CA 1
ATOM 578 C C . GLN A 1 73 ? 6.033 -3.098 -1.012 1.00 93.88 73 GLN A C 1
ATOM 580 O O . GLN A 1 73 ? 5.595 -3.646 -2.021 1.00 93.88 73 GLN A O 1
ATOM 585 N N . VAL A 1 74 ? 6.517 -1.859 -1.007 1.00 92.88 74 VAL A N 1
ATOM 586 C CA . VAL A 1 74 ? 6.672 -1.032 -2.204 1.00 92.88 74 VAL A CA 1
ATOM 587 C C . VAL A 1 74 ? 8.157 -0.961 -2.525 1.00 92.88 74 VAL A C 1
ATOM 589 O O . VAL A 1 74 ? 8.932 -0.277 -1.848 1.00 92.88 74 VAL A O 1
ATOM 592 N N . TYR A 1 75 ? 8.568 -1.716 -3.538 1.00 91.25 75 TYR A N 1
ATOM 593 C CA . TYR A 1 75 ? 9.943 -1.718 -4.021 1.00 91.25 75 TYR A CA 1
ATOM 594 C C . TYR A 1 75 ? 10.225 -0.466 -4.853 1.00 91.25 75 TYR A C 1
ATOM 596 O O . TYR A 1 75 ? 9.360 -0.008 -5.595 1.00 91.25 75 TYR A O 1
ATOM 604 N N . PHE A 1 76 ? 11.457 0.044 -4.780 1.00 87.19 76 PHE A N 1
ATOM 605 C CA . PHE A 1 76 ? 11.883 1.232 -5.529 1.00 87.19 76 PHE A CA 1
ATOM 606 C C . PHE A 1 76 ? 11.646 1.106 -7.041 1.00 87.19 76 PHE A C 1
ATOM 608 O O . P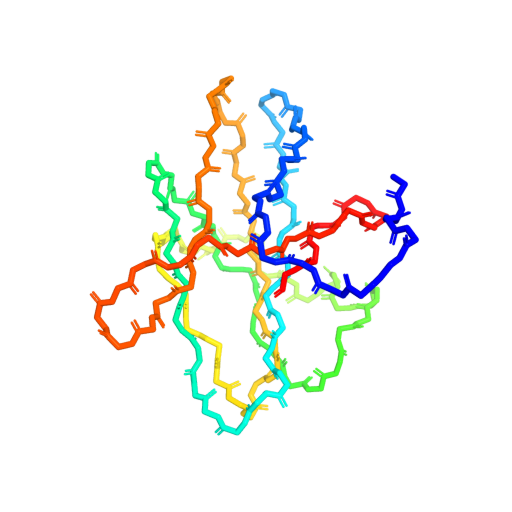HE A 1 76 ? 11.154 2.038 -7.668 1.00 87.19 76 PHE A O 1
ATOM 615 N N . TYR A 1 77 ? 11.938 -0.060 -7.627 1.00 88.50 77 TYR A N 1
ATOM 616 C CA . TYR A 1 77 ? 11.762 -0.268 -9.065 1.00 88.50 77 TYR A CA 1
ATOM 617 C C . TYR A 1 77 ? 10.285 -0.287 -9.475 1.00 88.50 77 TYR A C 1
ATOM 619 O O . TYR A 1 77 ? 9.954 0.237 -10.531 1.00 88.50 77 TYR A O 1
ATOM 627 N N . LEU A 1 78 ? 9.393 -0.815 -8.631 1.00 85.31 78 LEU A N 1
ATOM 628 C CA . LEU A 1 78 ? 7.959 -0.830 -8.915 1.00 85.31 78 LEU A CA 1
ATOM 629 C C . LEU A 1 78 ? 7.295 0.525 -8.694 1.00 85.31 78 LEU A C 1
ATOM 631 O O . LEU A 1 78 ? 6.182 0.646 -9.134 1.00 85.31 78 LEU A O 1
ATOM 635 N N . ARG A 1 79 ? 7.898 1.537 -8.058 1.00 86.69 79 ARG A N 1
ATOM 636 C CA . ARG A 1 79 ? 7.301 2.873 -7.794 1.00 86.69 79 ARG A CA 1
ATOM 637 C C . ARG A 1 79 ? 5.992 2.932 -6.991 1.00 86.69 79 ARG A C 1
ATOM 639 O O . ARG A 1 79 ? 5.914 3.781 -6.106 1.00 86.69 79 ARG A O 1
ATOM 646 N N . TYR A 1 80 ? 4.975 2.107 -7.243 1.00 91.25 80 TYR A N 1
ATOM 647 C CA . TYR A 1 80 ? 3.717 2.135 -6.500 1.00 91.25 80 TYR A CA 1
ATOM 648 C C . TYR A 1 80 ? 3.052 0.767 -6.309 1.00 91.25 80 TYR A C 1
ATOM 650 O O . TYR A 1 80 ? 3.269 -0.200 -7.041 1.00 91.25 80 TYR A O 1
ATOM 658 N N . VAL A 1 81 ? 2.184 0.714 -5.300 1.00 93.38 81 VAL A N 1
ATOM 659 C CA . VAL A 1 81 ? 1.267 -0.394 -5.030 1.00 93.38 81 VAL A CA 1
ATOM 660 C C . VAL A 1 81 ? -0.141 0.160 -4.856 1.00 93.38 81 VAL A C 1
ATOM 662 O O . VAL A 1 81 ? -0.345 1.168 -4.184 1.00 93.38 81 VAL A O 1
ATOM 665 N N . TRP A 1 82 ? -1.115 -0.520 -5.451 1.00 92.44 82 TRP A N 1
ATOM 666 C CA . TRP A 1 82 ? -2.529 -0.190 -5.351 1.00 92.44 82 TRP A CA 1
ATOM 667 C C . TRP A 1 82 ? -3.270 -1.214 -4.503 1.00 92.44 82 TRP A C 1
ATOM 669 O O . TRP A 1 82 ? -3.232 -2.422 -4.768 1.00 92.44 82 TRP A O 1
ATOM 679 N N . LEU A 1 83 ? -3.952 -0.705 -3.484 1.00 93.31 83 LEU A N 1
ATOM 680 C CA . LEU A 1 83 ? -4.656 -1.474 -2.476 1.00 93.31 83 LEU A CA 1
ATOM 681 C C . LEU A 1 83 ? -6.139 -1.125 -2.502 1.00 93.31 83 LEU A C 1
ATOM 683 O O . LEU A 1 83 ? -6.522 0.040 -2.592 1.00 93.31 83 LEU A O 1
ATOM 687 N N . LEU A 1 84 ? -6.971 -2.147 -2.366 1.00 91.56 84 LEU A N 1
ATOM 688 C CA . LEU A 1 84 ? -8.406 -2.008 -2.205 1.00 91.56 84 LEU A CA 1
ATOM 689 C C . LEU A 1 84 ? -8.784 -2.428 -0.786 1.00 91.56 84 LEU A C 1
ATOM 691 O O . LEU A 1 84 ? -8.644 -3.593 -0.409 1.00 91.56 84 LEU A O 1
ATOM 695 N N . LEU A 1 85 ? -9.265 -1.479 0.009 1.00 88.94 85 LEU A N 1
ATOM 696 C CA . LEU A 1 85 ? -9.744 -1.723 1.364 1.00 88.94 85 LEU A CA 1
ATOM 697 C C . LEU A 1 85 ? -11.272 -1.791 1.366 1.00 88.94 85 LEU A C 1
ATOM 699 O O . LEU A 1 85 ? -11.938 -0.876 0.890 1.00 88.94 85 LEU A O 1
ATOM 703 N N . ASN A 1 86 ? -11.835 -2.860 1.926 1.00 84.38 86 ASN A N 1
ATOM 704 C CA . ASN A 1 86 ? -13.277 -2.977 2.128 1.00 84.38 86 ASN A CA 1
ATOM 705 C C . ASN A 1 86 ? -13.660 -2.383 3.492 1.00 84.38 86 ASN A C 1
ATOM 707 O O . ASN A 1 86 ? -13.247 -2.892 4.536 1.00 84.38 86 ASN A O 1
ATOM 711 N N . THR A 1 87 ? -14.458 -1.319 3.494 1.00 74.69 87 THR A N 1
ATOM 712 C CA . THR A 1 87 ? -14.857 -0.596 4.708 1.00 74.69 87 THR A CA 1
ATOM 713 C C . THR A 1 87 ? -16.076 -1.244 5.351 1.00 74.69 87 THR A C 1
ATOM 715 O O . THR A 1 87 ? -17.202 -0.756 5.267 1.00 74.69 87 THR A O 1
ATOM 718 N N . LYS A 1 88 ? -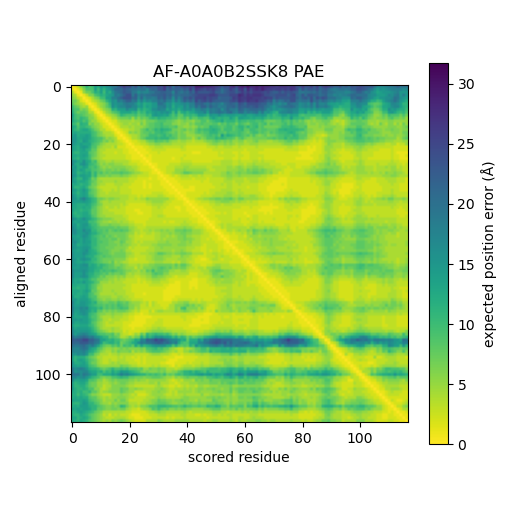15.874 -2.388 6.007 1.00 66.50 88 LYS A N 1
ATOM 719 C CA . LYS A 1 88 ? -16.975 -3.135 6.640 1.00 66.50 88 LYS A CA 1
ATOM 720 C C . LYS A 1 88 ? -17.436 -2.574 7.989 1.00 66.50 88 LYS A C 1
ATOM 722 O O . LYS A 1 88 ? -18.511 -2.958 8.445 1.00 66.50 88 LYS A O 1
ATOM 727 N N . ILE A 1 89 ? -16.650 -1.715 8.635 1.00 60.38 89 ILE A N 1
ATOM 728 C CA . ILE A 1 89 ? -16.852 -1.272 10.024 1.00 60.38 89 ILE A CA 1
ATOM 729 C C . ILE A 1 89 ? -16.641 0.258 10.114 1.00 60.38 89 ILE A C 1
ATOM 731 O O . ILE A 1 89 ? -16.000 0.851 9.250 1.00 60.38 89 ILE A O 1
ATOM 735 N N . ILE A 1 90 ? -17.243 0.899 11.125 1.00 58.78 90 ILE A N 1
ATOM 736 C CA . ILE A 1 90 ? -17.253 2.362 11.381 1.00 58.78 90 ILE A CA 1
ATOM 737 C C . ILE A 1 90 ? -15.988 2.821 12.157 1.00 58.78 90 ILE A C 1
ATOM 739 O O . ILE A 1 90 ? -15.875 3.965 12.581 1.00 58.78 90 ILE A O 1
ATOM 743 N N . GLU A 1 91 ? -15.011 1.939 12.356 1.00 63.06 91 GLU A N 1
ATOM 744 C CA . GLU A 1 91 ? -13.835 2.198 13.193 1.00 63.06 91 GLU A CA 1
ATOM 745 C C . GLU A 1 91 ? -12.678 2.827 12.410 1.00 63.06 91 GLU A C 1
ATOM 747 O O . GLU A 1 91 ? -12.453 2.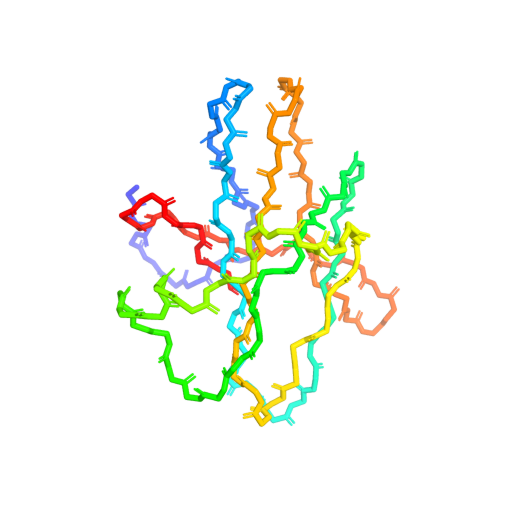529 11.235 1.00 63.06 91 GLU A O 1
ATOM 752 N N . THR A 1 92 ? -11.908 3.672 13.098 1.00 69.06 92 THR A N 1
ATOM 753 C CA . THR A 1 92 ? -10.670 4.26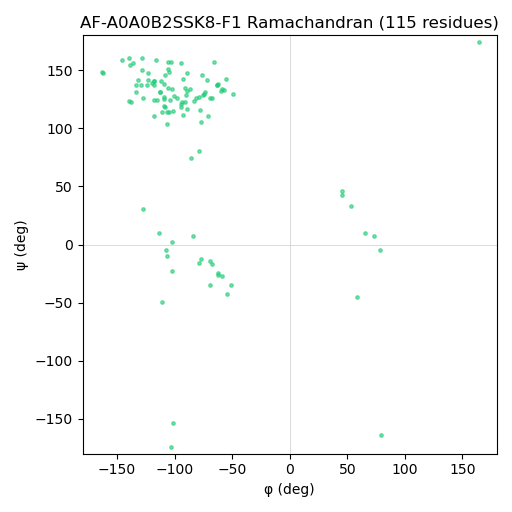2 12.582 1.00 69.06 92 THR A CA 1
ATOM 754 C C . THR A 1 92 ? -9.608 3.179 12.406 1.00 69.06 92 THR A C 1
ATOM 756 O O . THR A 1 92 ? -9.276 2.473 13.356 1.00 69.06 92 THR A O 1
ATOM 759 N N . PHE A 1 93 ? -9.033 3.071 11.210 1.00 74.94 93 PHE A N 1
ATOM 760 C CA . PHE A 1 93 ? -7.891 2.197 10.936 1.00 74.94 93 PHE A CA 1
ATOM 761 C C . PHE A 1 93 ? -6.609 3.021 10.814 1.00 74.94 93 PHE A C 1
ATOM 763 O O . PHE A 1 93 ? -6.624 4.168 10.368 1.00 74.94 93 PHE A O 1
ATOM 770 N N . MET A 1 94 ? -5.488 2.419 11.209 1.00 82.75 94 MET A N 1
ATOM 771 C CA . MET A 1 94 ? -4.168 3.046 11.150 1.00 82.75 94 MET A CA 1
ATOM 772 C C . MET A 1 94 ? -3.348 2.371 10.054 1.00 82.75 94 MET A C 1
ATOM 774 O O . MET A 1 94 ? -3.094 1.165 10.114 1.00 82.75 94 MET A O 1
ATOM 778 N N . LEU A 1 95 ? -2.944 3.155 9.054 1.00 88.69 95 LEU A N 1
ATOM 779 C CA . LEU A 1 95 ? -1.919 2.765 8.094 1.00 88.69 95 LEU A CA 1
ATOM 780 C C . LEU A 1 95 ? -0.573 3.287 8.594 1.00 88.69 95 LEU A C 1
ATOM 782 O O . LEU A 1 95 ? -0.399 4.492 8.790 1.00 88.69 95 LEU A O 1
ATOM 786 N N . SER A 1 96 ? 0.378 2.380 8.779 1.00 90.94 96 SER A N 1
ATOM 787 C CA . SER A 1 96 ? 1.704 2.711 9.285 1.00 90.94 96 SER A CA 1
ATOM 788 C C . SER A 1 96 ? 2.792 2.259 8.327 1.00 90.94 96 SER A C 1
ATOM 790 O O . SER A 1 96 ? 2.711 1.174 7.753 1.00 90.94 96 SER A O 1
ATOM 792 N N . LYS A 1 97 ? 3.837 3.068 8.183 1.00 91.50 97 LYS A N 1
ATOM 793 C CA . LYS A 1 97 ? 5.081 2.688 7.521 1.00 91.50 97 LYS A CA 1
ATOM 794 C C . LYS A 1 97 ? 6.024 2.091 8.560 1.00 91.50 97 LYS A C 1
ATOM 796 O O . LYS A 1 97 ? 6.222 2.650 9.634 1.00 91.50 97 LYS A O 1
ATOM 801 N N . MET A 1 98 ? 6.602 0.945 8.243 1.00 90.00 98 MET A N 1
ATOM 802 C CA . MET A 1 98 ? 7.590 0.290 9.086 1.00 90.00 98 MET A CA 1
ATOM 803 C C . MET A 1 98 ? 8.970 0.905 8.819 1.00 90.00 98 MET A C 1
ATOM 805 O O . MET A 1 98 ? 9.436 0.923 7.677 1.00 90.00 98 MET A O 1
ATOM 809 N N . SER A 1 99 ? 9.612 1.405 9.871 1.00 85.25 99 SER A N 1
ATOM 810 C CA . SER A 1 99 ? 10.902 2.105 9.848 1.00 85.25 99 SER A CA 1
ATOM 811 C C . SER A 1 99 ? 11.722 1.637 11.046 1.00 85.25 99 SER A C 1
ATOM 813 O O . SER A 1 99 ? 11.234 1.706 12.159 1.00 85.25 99 SER A O 1
ATOM 815 N N . ASN A 1 100 ? 12.934 1.099 10.860 1.00 78.81 100 ASN A N 1
ATOM 816 C CA . ASN A 1 100 ? 13.817 0.678 11.968 1.00 78.81 100 ASN A CA 1
ATOM 817 C C . ASN A 1 100 ? 13.118 -0.127 13.095 1.00 78.81 100 ASN A C 1
ATOM 819 O O . ASN A 1 100 ? 13.354 0.110 14.277 1.00 78.81 100 ASN A O 1
ATOM 823 N N . ALA A 1 101 ? 12.249 -1.073 12.718 1.00 76.12 101 ALA A N 1
ATOM 824 C CA . ALA A 1 101 ? 11.421 -1.890 13.617 1.00 76.12 101 ALA A CA 1
ATOM 825 C C . ALA A 1 101 ? 10.348 -1.141 14.445 1.00 76.12 101 ALA A C 1
ATOM 827 O O . ALA A 1 101 ? 9.708 -1.757 15.295 1.00 76.12 101 ALA A O 1
ATOM 828 N N . SER A 1 102 ? 10.081 0.136 14.166 1.00 81.00 102 SER A N 1
ATOM 829 C CA . SER A 1 102 ? 8.912 0.875 14.651 1.00 81.00 102 SER A CA 1
ATOM 830 C C . SER A 1 102 ? 7.850 1.035 13.552 1.00 81.00 102 SER A C 1
ATOM 832 O O . SER A 1 102 ? 8.130 0.936 12.353 1.00 81.00 102 SER A O 1
ATOM 834 N N . LEU A 1 103 ? 6.600 1.243 13.974 1.00 83.44 103 LEU A N 1
ATOM 835 C CA . LEU A 1 103 ? 5.481 1.592 13.100 1.00 83.44 103 LEU A CA 1
ATOM 836 C C . LEU A 1 103 ? 5.217 3.092 13.224 1.00 83.44 103 LEU A C 1
ATOM 838 O O . LEU A 1 103 ? 4.818 3.571 14.283 1.00 83.44 103 LEU A O 1
ATOM 842 N N . GLU A 1 104 ? 5.430 3.821 12.136 1.00 85.88 104 GLU A N 1
ATOM 843 C CA . GLU A 1 104 ? 5.198 5.262 12.058 1.00 85.88 104 GLU A CA 1
ATOM 844 C C . GLU A 1 104 ? 3.879 5.535 11.316 1.00 85.88 104 GLU A C 1
ATOM 846 O O . GLU A 1 104 ? 3.643 4.924 10.270 1.00 85.88 104 GLU A O 1
ATOM 851 N N . PRO A 1 105 ? 2.988 6.414 11.814 1.00 83.81 105 PRO A N 1
ATOM 852 C CA . PRO A 1 105 ? 1.762 6.780 11.104 1.00 83.81 105 PRO A CA 1
ATOM 853 C C . PRO A 1 105 ? 2.061 7.373 9.721 1.00 83.81 105 PRO A C 1
ATOM 855 O O . PRO A 1 105 ? 2.917 8.247 9.590 1.00 83.81 105 PRO A O 1
ATOM 858 N N . GLN A 1 106 ? 1.341 6.926 8.690 1.00 85.12 106 GLN A N 1
ATOM 859 C CA . GLN A 1 106 ? 1.529 7.421 7.326 1.00 85.12 106 GLN A CA 1
ATOM 860 C C . GLN A 1 106 ? 0.608 8.616 7.031 1.00 85.12 106 GLN A C 1
ATOM 862 O O . GLN A 1 106 ? -0.597 8.569 7.293 1.00 85.12 106 GLN A O 1
ATOM 867 N N . PHE A 1 107 ? 1.150 9.674 6.415 1.00 80.69 107 PHE A N 1
ATOM 868 C CA . PHE A 1 107 ? 0.319 10.731 5.827 1.00 80.69 107 PHE A CA 1
ATOM 869 C C . PHE A 1 107 ? -0.287 10.256 4.533 1.00 80.69 107 PHE A C 1
ATOM 871 O O . PHE A 1 107 ? 0.428 9.851 3.621 1.00 80.69 107 PHE A O 1
ATOM 878 N N . CYS A 1 108 ? -1.598 10.419 4.440 1.00 82.56 108 CYS A N 1
ATOM 879 C CA . CYS A 1 108 ? -2.314 10.210 3.204 1.00 82.56 108 CYS A CA 1
ATOM 880 C C . CYS A 1 108 ? -3.189 11.416 2.881 1.00 82.56 108 CYS A C 1
ATOM 882 O O . CYS A 1 108 ? -3.689 12.098 3.778 1.00 82.56 108 CYS A O 1
ATOM 884 N N . SER A 1 109 ? -3.400 11.668 1.597 1.00 80.44 109 SER A N 1
ATOM 885 C CA . SER A 1 109 ? -4.271 12.730 1.102 1.00 80.44 109 SER A CA 1
ATOM 886 C C . SER A 1 109 ? -5.348 12.160 0.188 1.00 80.44 109 SER A C 1
ATOM 888 O O . SER A 1 109 ? -5.129 11.173 -0.505 1.00 80.44 109 SER A O 1
ATOM 890 N N . TYR A 1 110 ? -6.533 12.768 0.196 1.00 80.38 110 TYR A N 1
ATOM 891 C CA . TYR A 1 110 ? -7.650 12.326 -0.636 1.00 80.38 110 TYR A CA 1
ATOM 892 C C . TYR A 1 110 ? -7.681 13.122 -1.944 1.00 80.38 110 TYR A C 1
ATOM 894 O O . TYR A 1 110 ? -7.823 14.348 -1.919 1.00 80.38 110 TYR A O 1
ATOM 902 N N . HIS A 1 111 ? -7.586 12.443 -3.086 1.00 79.25 111 HIS A N 1
ATOM 903 C CA . HIS A 1 111 ? -7.685 13.054 -4.410 1.00 79.25 111 HIS A CA 1
ATOM 904 C C . HIS A 1 111 ? -8.537 12.189 -5.344 1.00 79.25 111 HIS A C 1
ATOM 906 O O . HIS A 1 111 ? -8.230 11.024 -5.568 1.00 79.25 111 HIS A O 1
ATOM 912 N N . ARG A 1 112 ? -9.619 12.759 -5.902 1.00 73.69 112 ARG A N 1
ATOM 913 C CA . ARG A 1 112 ? -10.528 12.085 -6.862 1.00 73.69 112 ARG A CA 1
ATOM 914 C C . ARG A 1 112 ? -10.929 10.656 -6.447 1.00 73.69 112 ARG A C 1
ATOM 916 O O . ARG A 1 112 ? -10.908 9.731 -7.255 1.00 73.69 112 ARG A O 1
ATOM 923 N N . SER A 1 113 ? -11.304 10.499 -5.179 1.00 77.12 113 SER A N 1
ATOM 924 C CA . SER A 1 113 ? -11.731 9.228 -4.573 1.00 77.12 113 SER A CA 1
ATOM 925 C C . SER A 1 113 ? -10.644 8.188 -4.293 1.00 77.12 113 SER A C 1
ATOM 927 O O . SER A 1 113 ? -10.9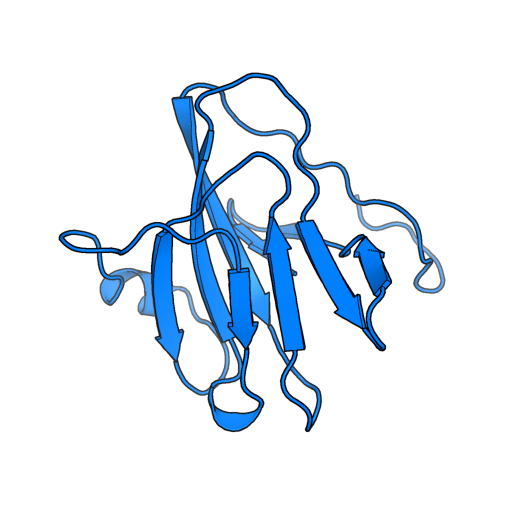66 7.082 -3.869 1.00 77.12 113 SER A O 1
ATOM 929 N N . ILE A 1 114 ? -9.374 8.552 -4.465 1.00 82.50 114 ILE A N 1
ATOM 930 C CA . ILE A 1 114 ? -8.219 7.724 -4.115 1.00 82.50 114 ILE A CA 1
ATOM 931 C C . ILE A 1 114 ? -7.479 8.373 -2.945 1.00 82.50 114 ILE A C 1
ATOM 933 O O . ILE A 1 114 ? -7.328 9.597 -2.873 1.00 82.50 114 ILE A O 1
ATOM 937 N N . ILE A 1 115 ? -7.010 7.539 -2.028 1.00 86.81 115 ILE A N 1
ATOM 938 C CA . ILE A 1 115 ? -6.158 7.915 -0.907 1.00 86.81 115 ILE A CA 1
ATOM 939 C C . ILE A 1 115 ? -4.703 7.732 -1.346 1.00 86.81 115 ILE A C 1
ATOM 941 O O . ILE A 1 115 ? -4.256 6.611 -1.557 1.00 86.81 115 ILE A O 1
ATOM 945 N N . PHE A 1 116 ? -3.969 8.830 -1.491 1.00 85.81 116 PHE A N 1
ATOM 946 C CA . PHE A 1 116 ? -2.557 8.838 -1.865 1.00 85.81 116 PHE A CA 1
ATOM 947 C C . PHE A 1 116 ? -1.687 8.892 -0.616 1.00 85.81 116 PHE A C 1
ATOM 949 O O . PHE A 1 116 ? -1.765 9.875 0.127 1.00 85.81 116 PHE A O 1
ATOM 956 N N . CYS A 1 117 ? -0.872 7.859 -0.432 1.00 86.12 117 CYS A N 1
ATOM 957 C CA . CYS A 1 117 ? 0.181 7.728 0.563 1.00 86.12 117 CYS A CA 1
ATOM 958 C C . CYS A 1 117 ? 1.502 7.338 -0.136 1.00 86.12 117 CYS A C 1
ATOM 960 O O . CYS A 1 117 ? 2.512 7.302 0.590 1.00 86.12 117 CYS A O 1
#

Radius of gyration: 13.99 Å; Cα contacts (8 Å, |Δi|>4): 222; chains: 1; bounding box: 36×39×32 Å

pLDDT: mean 82.59, std 11.66, range [33.97, 94.38]

Nearest PDB structures (foldseek):
  1aoz-assembly1_A  TM=8.877E-01  e=2.967E-04  Cu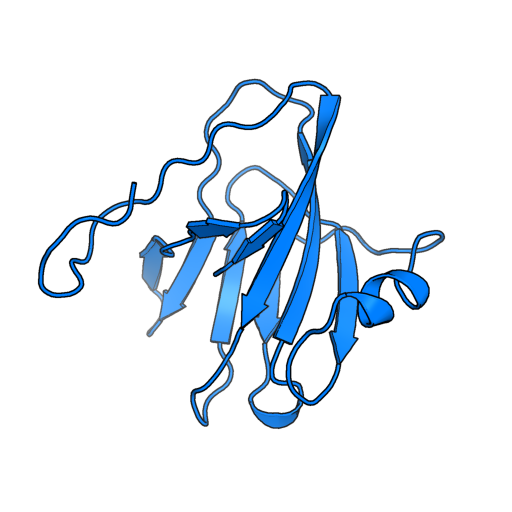curbita melopepo
  6klg-assembly1_A  TM=8.617E-01  e=2.059E-03  Zea mays
  4akp-assembly1_A  TM=6.462E-01  e=3.276E-02  Bacillus subtilis
  4q89-assembly1_A  TM=6.441E-01  e=5.391E-02  Bacillus subtilis subsp. subtilis str. 168
  5zll-assembly1_A  TM=5.412E-01  e=7.110E-02  Bacillus subtilis subsp. subtilis str. 168

InterPro domains:
  IPR008972 Cupredoxin [G3DSA:2.60.40.420] (2-91)
  IPR008972 Cupredoxin [SSF49503] (11-83)
  IPR011706 Multicopper oxidase, C-terminal [PF07731] (9-75)

Solvent-accessible surface area (backbone atoms only — not comparable to full-atom values): 7033 Å² total; per-residue (Å²): 129,87,77,91,67,79,93,71,98,70,79,58,85,78,93,78,59,80,74,37,75,44,42,36,36,41,58,36,92,47,92,57,71,44,41,35,39,40,52,99,49,58,30,24,54,27,46,72,47,62,60,78,92,51,82,73,55,68,80,69,50,49,84,84,80,49,54,75,36,46,64,50,73,29,42,37,79,32,20,28,34,35,31,43,33,67,31,80,61,97,68,91,71,50,52,23,38,55,52,98,93,40,76,42,72,46,66,52,47,82,53,98,82,30,34,46,67

Secondary structure (DSSP, 8-state):
---SSS-----------TTEEEEEEEE--SSS-EEEEEES--EEEEEEESS---GGGGGG---SSPPEESEEEE-TTT-EEEEEEEE-SSS--EEEEEETTEEEEPP-EEETTEEE-